Protein AF-A0A9E2PCY1-F1 (afdb_monomer_lite)

pLDDT: mean 76.08, std 12.03, range [42.84, 91.25]

Sequence (119 aa):
MKNELSQNEKEFFLRQKGGTSKLKIAAIAIPSLCIFGLMIDAFNGFYIIRTAKSISWGIGGLIILSLFYLIGEASSEWVNSKDDVSHPLYKRVFHLLILLVFAGAIMAACWYVFNRLGW

Secondary structure (DSSP, 8-state):
------HHHHHHHHHHHHS-HHHHHHHHHHHHHHHHHHHHHHHTTSHHHHH-SSHHHHHHHHHHHHHHHHHHHHHHHHHHHH--SS--HHHHHHHHHHHHHHHHHHHHHHHHHHHHTT-

Radius of gyration: 22.53 Å; chains: 1; bounding box: 45×36×76 Å

Foldseek 3Di:
DDPPPDPVVVVVVVVVVVPPPVVVCCVVVLVVQLVQLCVVCVVVVVPLVVPAPDPVSSSVNSNVSSVVVVCLVVVLVVLVVVPDDDDDPVSVVVSVVVSVVVVVVVVVVVVVVVVVVVD

Structure (mmCIF, N/CA/C/O backbone):
data_AF-A0A9E2PCY1-F1
#
_entry.id   AF-A0A9E2PCY1-F1
#
loop_
_atom_site.group_PDB
_atom_site.id
_atom_site.type_symbol
_atom_site.label_atom_id
_atom_site.label_alt_id
_atom_site.label_comp_id
_atom_site.label_asym_id
_atom_site.label_entity_id
_atom_site.label_seq_id
_atom_site.pdbx_PDB_ins_code
_atom_site.Cartn_x
_atom_site.Cartn_y
_atom_site.Cartn_z
_atom_site.occupancy
_atom_site.B_iso_or_equiv
_atom_site.auth_seq_id
_atom_site.auth_comp_id
_atom_site.auth_asym_id
_atom_site.auth_atom_id
_atom_site.pdbx_PDB_model_num
ATOM 1 N N . MET A 1 1 ? 22.289 -10.368 48.495 1.00 42.84 1 MET A N 1
ATOM 2 C CA . MET A 1 1 ? 20.965 -11.026 48.478 1.00 42.84 1 MET A CA 1
ATOM 3 C C . MET A 1 1 ? 20.530 -11.173 47.026 1.00 42.84 1 MET A C 1
ATOM 5 O O . MET A 1 1 ? 20.246 -10.166 46.393 1.00 42.84 1 MET A O 1
ATOM 9 N N . LYS A 1 2 ? 20.596 -12.384 46.457 1.00 46.81 2 LYS A N 1
ATOM 10 C CA . LYS A 1 2 ? 20.047 -12.660 45.120 1.00 46.81 2 LYS A CA 1
ATOM 11 C C . LYS A 1 2 ? 18.538 -12.833 45.288 1.00 46.81 2 LYS A C 1
ATOM 13 O O . LYS A 1 2 ? 18.123 -13.787 45.934 1.00 46.81 2 LYS A O 1
ATOM 18 N N . ASN A 1 3 ? 17.747 -11.896 44.766 1.00 55.81 3 ASN A N 1
ATOM 19 C CA . ASN A 1 3 ? 16.300 -12.072 44.645 1.00 55.81 3 ASN A CA 1
ATOM 20 C C . ASN A 1 3 ? 16.058 -13.182 43.619 1.00 55.81 3 ASN A C 1
ATOM 22 O O . ASN A 1 3 ? 16.142 -12.954 42.411 1.00 55.81 3 ASN A O 1
ATOM 26 N N . GLU A 1 4 ? 15.829 -14.401 44.094 1.00 61.75 4 GLU A N 1
ATOM 27 C CA . GLU A 1 4 ? 15.355 -15.478 43.240 1.00 61.75 4 GLU A CA 1
ATOM 28 C C . GLU A 1 4 ? 13.895 -15.189 42.893 1.00 61.75 4 GLU A C 1
ATOM 30 O O . GLU A 1 4 ? 13.007 -15.363 43.723 1.00 61.75 4 GLU A O 1
ATOM 35 N N . LEU A 1 5 ? 13.663 -14.682 41.675 1.00 63.41 5 LEU A N 1
ATOM 36 C CA . LEU A 1 5 ? 12.316 -14.510 41.129 1.00 63.41 5 LEU A CA 1
ATOM 37 C C . LEU A 1 5 ? 11.530 -15.816 41.290 1.00 63.41 5 LEU A C 1
ATOM 39 O O . LEU A 1 5 ? 12.008 -16.886 40.883 1.00 63.41 5 LEU A O 1
ATOM 43 N N . SER A 1 6 ? 10.324 -15.697 41.842 1.00 71.81 6 SER A N 1
ATOM 44 C CA . SER A 1 6 ? 9.407 -16.808 42.078 1.00 71.81 6 SER A CA 1
ATOM 45 C C . SER A 1 6 ? 9.124 -17.539 40.763 1.00 71.81 6 SER A C 1
ATOM 47 O O . SER A 1 6 ? 9.030 -16.922 39.699 1.00 71.81 6 SER A O 1
ATOM 49 N N . GLN A 1 7 ? 8.986 -18.867 40.814 1.00 69.00 7 GLN A N 1
ATOM 50 C CA . GLN A 1 7 ? 8.662 -19.705 39.646 1.00 69.00 7 GLN A CA 1
ATOM 51 C C . GLN A 1 7 ? 7.454 -19.153 38.860 1.00 69.00 7 GLN A C 1
ATOM 53 O O .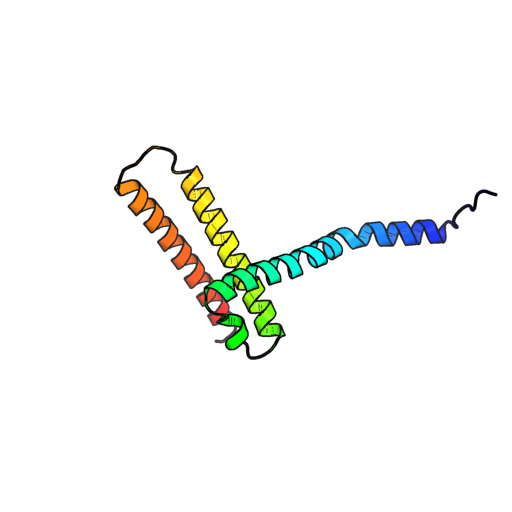 GLN A 1 7 ? 7.486 -19.114 37.630 1.00 69.00 7 GLN A O 1
ATOM 58 N N . ASN A 1 8 ? 6.467 -18.591 39.564 1.00 67.00 8 ASN A N 1
ATOM 59 C CA . ASN A 1 8 ? 5.285 -17.962 38.969 1.00 67.00 8 ASN A CA 1
ATOM 60 C C . ASN A 1 8 ? 5.606 -16.691 38.165 1.00 67.00 8 ASN A C 1
ATOM 62 O O . ASN A 1 8 ? 4.979 -16.430 37.140 1.00 67.00 8 A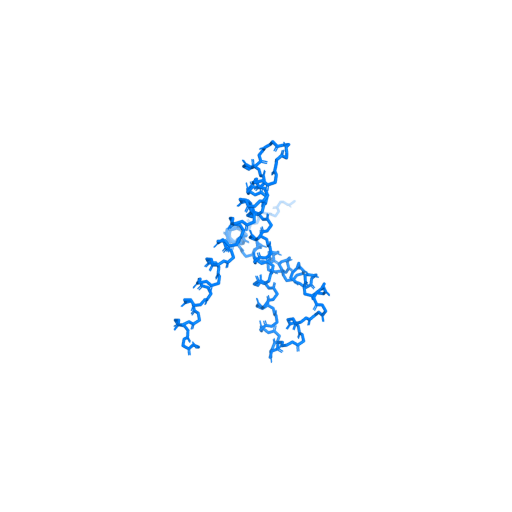SN A O 1
ATOM 66 N N . GLU A 1 9 ? 6.594 -15.901 38.589 1.00 67.81 9 GLU A N 1
ATOM 67 C CA . GLU A 1 9 ? 7.010 -14.704 37.855 1.00 67.81 9 GLU A CA 1
ATOM 68 C C . GLU A 1 9 ? 7.748 -15.091 36.570 1.00 67.81 9 GLU A C 1
ATOM 70 O O . GLU A 1 9 ? 7.511 -14.505 35.515 1.00 67.81 9 GLU A O 1
ATOM 75 N N . LYS A 1 10 ? 8.585 -16.136 36.613 1.00 68.75 10 LYS A N 1
ATOM 76 C CA . LYS A 1 10 ? 9.269 -16.659 35.418 1.00 68.75 10 LYS A CA 1
ATOM 77 C C . LYS A 1 10 ? 8.273 -17.176 34.380 1.00 68.75 10 LYS A C 1
ATOM 79 O O . LYS A 1 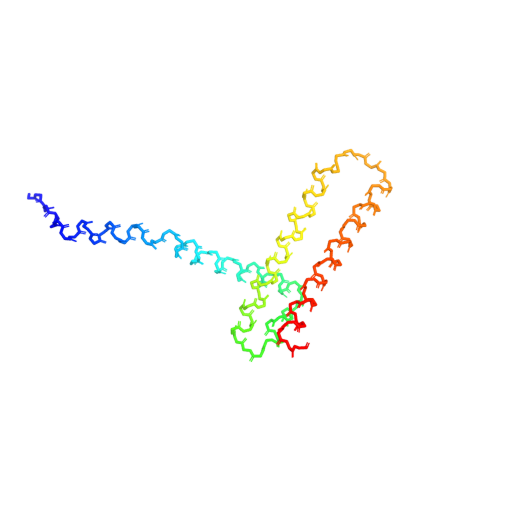10 ? 8.426 -16.871 33.197 1.00 68.75 10 LYS A O 1
ATOM 84 N N . GLU A 1 11 ? 7.233 -17.892 34.805 1.00 64.00 11 GLU A N 1
ATOM 85 C CA . GLU A 1 11 ? 6.157 -18.328 33.907 1.00 64.00 11 GLU A CA 1
ATOM 86 C C . GLU A 1 11 ? 5.329 -17.159 33.355 1.00 64.00 11 GLU A C 1
ATOM 88 O O . GLU A 1 11 ? 4.976 -17.164 32.172 1.00 64.00 11 GLU A O 1
ATOM 93 N N . PHE A 1 12 ? 5.076 -16.120 34.158 1.00 65.44 12 PHE A N 1
ATOM 94 C CA . PHE A 1 12 ? 4.398 -14.901 33.708 1.00 65.44 12 PHE A CA 1
ATOM 95 C C . PHE A 1 12 ? 5.203 -14.170 32.621 1.00 65.44 12 PHE A C 1
ATOM 97 O O . PHE A 1 12 ? 4.663 -13.837 31.561 1.00 65.44 12 PHE A O 1
ATOM 104 N N . PHE A 1 13 ? 6.515 -14.001 32.817 1.00 62.62 13 PHE A N 1
ATOM 105 C CA . PHE A 1 13 ? 7.399 -13.404 31.814 1.00 62.62 13 PHE A CA 1
ATOM 106 C C . PHE A 1 13 ? 7.542 -14.276 30.558 1.00 62.62 13 PHE A C 1
ATOM 108 O O . PHE A 1 13 ? 7.573 -13.740 29.449 1.00 62.62 13 PHE A O 1
ATOM 115 N N . LEU A 1 14 ? 7.571 -15.608 30.687 1.00 63.59 14 LEU A N 1
ATOM 116 C CA . LEU A 1 14 ? 7.608 -16.528 29.543 1.00 63.59 14 LEU A CA 1
ATOM 117 C C . LEU A 1 14 ? 6.305 -16.499 28.726 1.00 63.59 14 LEU A C 1
ATOM 119 O O . LEU A 1 14 ? 6.367 -16.453 27.495 1.00 63.59 14 LEU A O 1
ATOM 123 N N . ARG A 1 15 ? 5.134 -16.418 29.374 1.00 60.22 15 ARG A N 1
ATOM 124 C CA . ARG A 1 15 ? 3.839 -16.220 28.693 1.00 60.22 15 ARG A CA 1
ATOM 125 C C . ARG A 1 15 ? 3.771 -14.883 27.955 1.00 60.22 15 ARG A C 1
ATOM 127 O O . ARG A 1 15 ? 3.305 -14.838 26.815 1.00 60.22 15 ARG A O 1
ATOM 134 N N . GLN A 1 16 ? 4.298 -13.810 28.546 1.00 58.69 16 GLN A N 1
ATOM 135 C CA . GLN A 1 16 ? 4.365 -12.497 27.896 1.00 58.69 16 GLN A CA 1
ATOM 136 C C . GLN A 1 16 ? 5.334 -12.489 26.698 1.00 58.69 16 GLN A C 1
ATOM 138 O O . GLN A 1 16 ? 5.106 -11.801 25.700 1.00 58.69 16 GLN A O 1
ATOM 143 N N . LYS A 1 17 ? 6.401 -13.295 26.749 1.00 55.47 17 LYS A N 1
ATOM 144 C CA . LYS A 1 17 ? 7.383 -13.434 25.663 1.00 55.47 17 LYS A CA 1
ATOM 145 C C . LYS A 1 17 ? 6.849 -14.261 24.484 1.00 55.47 17 LYS A C 1
ATOM 147 O O . LYS A 1 17 ? 7.191 -13.957 23.345 1.00 55.47 17 LYS A O 1
ATOM 152 N N . GLY A 1 18 ? 5.985 -15.249 24.739 1.00 53.06 18 GLY A N 1
ATOM 153 C CA . GLY A 1 18 ? 5.430 -16.153 23.719 1.00 53.06 18 GLY A CA 1
ATOM 154 C C . GLY A 1 18 ? 4.244 -15.600 22.915 1.00 53.06 18 GLY A C 1
ATOM 155 O O . GLY A 1 18 ? 4.090 -15.941 21.747 1.00 53.06 18 GLY A O 1
ATOM 156 N N . GLY A 1 19 ? 3.427 -14.713 23.498 1.00 51.56 19 GLY A N 1
ATOM 157 C CA . GLY A 1 19 ? 2.229 -14.156 22.841 1.00 51.56 19 GLY A CA 1
ATOM 158 C C . GLY A 1 19 ? 2.437 -12.844 22.071 1.00 51.56 19 GLY A C 1
ATOM 159 O O . GLY A 1 19 ? 1.510 -12.355 21.430 1.00 51.56 19 GLY A O 1
ATOM 160 N N . THR A 1 20 ? 3.629 -12.240 22.136 1.00 56.69 20 THR A N 1
ATOM 161 C CA . THR A 1 20 ? 3.824 -10.833 21.742 1.00 56.69 20 THR A CA 1
ATOM 162 C C . THR A 1 20 ? 4.429 -10.594 20.361 1.00 56.69 20 THR A C 1
ATOM 164 O O . THR A 1 20 ? 4.383 -9.454 19.912 1.00 56.69 20 THR A O 1
ATOM 167 N N . SER A 1 21 ? 4.968 -11.591 19.648 1.00 65.00 21 SER A N 1
ATOM 168 C CA . SER A 1 21 ? 5.649 -11.314 18.366 1.00 65.00 21 SER A CA 1
ATOM 169 C C . SER A 1 21 ? 4.694 -10.753 17.306 1.00 65.00 21 SER A C 1
ATOM 171 O O . SER A 1 21 ? 4.966 -9.701 16.736 1.00 65.00 21 SER A O 1
ATOM 173 N N . LYS A 1 22 ? 3.527 -11.379 17.109 1.00 73.06 22 LYS A N 1
ATOM 174 C CA . LYS A 1 22 ? 2.528 -10.942 16.119 1.00 73.06 22 LYS A CA 1
ATOM 175 C C . LYS A 1 22 ? 1.890 -9.600 16.479 1.00 73.06 22 LYS A C 1
ATOM 177 O O . LYS A 1 22 ? 1.723 -8.757 15.608 1.00 73.06 22 LYS A O 1
ATOM 182 N N . LEU A 1 23 ? 1.582 -9.387 17.760 1.00 75.19 23 LEU A N 1
ATOM 183 C CA . LEU A 1 23 ? 1.013 -8.127 18.248 1.00 75.19 23 LEU A CA 1
ATOM 184 C C . LEU A 1 23 ? 2.006 -6.968 18.135 1.00 75.19 23 LEU A C 1
ATOM 186 O O . LEU A 1 23 ? 1.616 -5.882 17.729 1.00 75.19 23 LEU A O 1
ATOM 190 N N . LYS A 1 24 ? 3.291 -7.198 18.430 1.00 76.00 24 LYS A N 1
ATOM 191 C CA . LYS A 1 24 ? 4.350 -6.195 18.243 1.00 76.00 24 LYS A CA 1
ATOM 192 C C . LYS A 1 24 ? 4.546 -5.855 16.769 1.00 76.00 24 LYS A C 1
ATOM 194 O O . LYS A 1 24 ? 4.648 -4.683 16.433 1.00 76.00 24 LYS A O 1
ATOM 199 N N . ILE A 1 25 ? 4.547 -6.865 15.896 1.00 78.50 25 ILE A N 1
ATOM 200 C CA . ILE A 1 25 ? 4.628 -6.655 14.446 1.00 78.50 25 ILE A CA 1
ATOM 201 C C . ILE A 1 25 ? 3.421 -5.848 13.964 1.00 78.50 25 ILE A C 1
ATOM 203 O O . ILE A 1 25 ? 3.613 -4.857 13.274 1.00 78.50 25 ILE A O 1
ATOM 207 N N . ALA A 1 26 ? 2.198 -6.199 14.368 1.00 81.31 26 ALA A N 1
ATOM 208 C CA . ALA A 1 26 ? 0.995 -5.456 13.993 1.00 81.31 26 ALA A CA 1
ATOM 209 C C . ALA A 1 26 ? 0.998 -4.016 14.536 1.00 81.31 26 ALA A C 1
ATOM 211 O O . ALA A 1 26 ? 0.640 -3.088 13.814 1.00 81.31 26 ALA A O 1
ATOM 212 N N . ALA A 1 27 ? 1.455 -3.820 15.776 1.00 83.06 27 ALA A N 1
ATOM 213 C CA . ALA A 1 27 ? 1.560 -2.509 16.412 1.00 83.06 27 ALA A CA 1
ATOM 214 C C . ALA A 1 27 ? 2.564 -1.577 15.719 1.00 83.06 27 ALA A C 1
ATOM 216 O O . ALA A 1 27 ? 2.447 -0.367 15.862 1.00 83.06 27 ALA A O 1
ATOM 217 N N . ILE A 1 28 ? 3.526 -2.120 14.971 1.00 83.88 28 ILE A N 1
ATOM 218 C CA . ILE A 1 28 ? 4.462 -1.336 14.157 1.00 83.88 28 ILE A CA 1
ATOM 219 C C . ILE A 1 28 ? 3.932 -1.212 12.723 1.00 83.88 28 ILE A C 1
ATOM 221 O O . ILE A 1 28 ? 3.849 -0.114 12.184 1.00 83.88 28 ILE A O 1
ATOM 225 N N . ALA A 1 29 ? 3.510 -2.325 12.123 1.00 85.69 29 ALA A N 1
ATOM 226 C CA . ALA A 1 29 ? 3.098 -2.392 10.726 1.00 85.69 29 ALA A CA 1
ATOM 227 C C . ALA A 1 29 ? 1.864 -1.536 10.426 1.00 85.69 29 ALA A C 1
ATOM 229 O O . ALA A 1 29 ? 1.848 -0.842 9.414 1.00 85.69 29 ALA A O 1
ATOM 230 N N . ILE A 1 30 ? 0.843 -1.551 11.292 1.00 87.06 30 ILE A N 1
ATOM 231 C CA . ILE A 1 30 ? -0.393 -0.792 11.056 1.00 87.06 30 ILE A CA 1
ATOM 232 C C . ILE A 1 30 ? -0.111 0.721 11.057 1.00 87.06 30 ILE A C 1
ATOM 234 O O . ILE A 1 30 ? -0.451 1.365 10.066 1.00 87.06 30 ILE A O 1
ATOM 238 N N . PRO A 1 31 ? 0.553 1.310 12.075 1.00 88.69 31 PRO A N 1
ATOM 239 C CA . PRO A 1 31 ? 0.936 2.719 12.017 1.00 88.69 31 PRO A CA 1
ATOM 240 C C . PRO A 1 31 ? 1.854 3.056 10.842 1.00 88.69 31 PRO A C 1
ATOM 242 O O . PRO A 1 31 ? 1.635 4.076 10.196 1.00 88.69 31 PRO A O 1
ATOM 245 N N . SER A 1 32 ? 2.843 2.211 10.526 1.00 86.38 32 SER A N 1
ATOM 246 C CA . SER A 1 32 ? 3.732 2.439 9.380 1.00 86.38 32 SER A CA 1
ATOM 247 C C . SER A 1 32 ? 2.967 2.484 8.057 1.00 86.38 32 SER A C 1
ATOM 249 O O . SER A 1 32 ? 3.199 3.392 7.261 1.00 86.38 32 SER A O 1
ATOM 251 N N . LEU A 1 33 ? 2.018 1.565 7.843 1.00 88.38 33 LEU A N 1
ATOM 252 C CA . LEU A 1 33 ? 1.136 1.585 6.676 1.00 88.38 33 LEU A CA 1
ATOM 253 C C . LEU A 1 33 ? 0.254 2.835 6.678 1.00 88.38 33 LEU A C 1
ATOM 255 O O . LEU A 1 33 ? 0.190 3.524 5.674 1.00 88.38 33 LEU A O 1
ATOM 259 N N . CYS A 1 34 ? -0.355 3.211 7.802 1.00 88.94 34 CYS A N 1
ATOM 260 C CA . CYS A 1 34 ? -1.149 4.441 7.867 1.00 88.94 34 CYS A CA 1
ATOM 261 C C . CYS A 1 34 ? -0.335 5.695 7.518 1.00 88.94 34 CYS A C 1
ATOM 263 O O . CYS A 1 34 ? -0.825 6.542 6.778 1.00 88.94 34 CYS A O 1
ATOM 265 N N . ILE A 1 35 ? 0.899 5.816 8.022 1.00 89.12 35 ILE A N 1
ATOM 266 C CA . ILE A 1 35 ? 1.789 6.946 7.718 1.00 89.12 35 ILE A CA 1
ATOM 267 C C . ILE A 1 35 ? 2.129 6.961 6.228 1.00 89.12 35 ILE A C 1
ATOM 269 O O . ILE A 1 35 ? 2.009 7.999 5.581 1.00 89.12 35 ILE A O 1
ATOM 273 N N . PHE A 1 36 ? 2.507 5.812 5.670 1.00 88.94 36 PHE A N 1
ATOM 274 C CA . PHE A 1 36 ? 2.844 5.699 4.255 1.00 88.94 36 PHE A CA 1
ATOM 275 C C . PHE A 1 36 ? 1.641 6.022 3.356 1.00 88.94 36 PHE A C 1
ATOM 277 O O . PHE A 1 36 ? 1.755 6.771 2.390 1.00 88.94 36 PHE A O 1
ATOM 284 N N . GLY A 1 37 ? 0.457 5.530 3.716 1.00 87.81 37 GLY A N 1
ATOM 285 C CA . GLY A 1 37 ? -0.796 5.805 3.020 1.00 87.81 37 GLY A CA 1
ATOM 286 C C . GLY A 1 37 ? -1.169 7.272 3.098 1.00 87.81 37 GLY A C 1
ATOM 287 O O . GLY A 1 37 ? -1.617 7.834 2.108 1.00 87.81 37 GLY A O 1
ATOM 288 N N . LEU A 1 38 ? -0.924 7.916 4.239 1.00 91.06 38 LEU A N 1
ATOM 289 C CA . LEU A 1 38 ? -1.164 9.343 4.425 1.00 91.06 38 LEU A CA 1
ATOM 290 C C . LEU A 1 38 ? -0.215 10.195 3.578 1.00 91.06 38 LEU A C 1
ATOM 292 O O . LEU A 1 38 ? -0.643 11.213 3.043 1.00 91.06 38 LEU A O 1
ATOM 296 N N . MET A 1 39 ? 1.039 9.770 3.394 1.00 91.25 39 MET A N 1
ATOM 297 C CA . MET A 1 39 ? 1.956 10.422 2.454 1.00 91.25 39 MET A CA 1
ATOM 298 C C . MET A 1 39 ? 1.448 10.314 1.011 1.00 91.25 39 MET A C 1
ATOM 300 O O . MET A 1 39 ? 1.406 11.322 0.311 1.00 91.25 39 MET A O 1
ATOM 304 N N . ILE A 1 40 ? 1.009 9.127 0.577 1.00 89.44 40 ILE A N 1
ATOM 305 C CA . ILE A 1 40 ? 0.440 8.924 -0.769 1.00 89.44 40 ILE A CA 1
ATOM 306 C C . ILE A 1 40 ? -0.848 9.742 -0.944 1.00 89.44 40 ILE A C 1
ATOM 308 O O . ILE A 1 40 ? -1.045 10.383 -1.974 1.00 89.44 40 ILE A O 1
ATOM 312 N N . ASP A 1 41 ? -1.719 9.763 0.065 1.00 90.50 41 ASP A N 1
ATOM 313 C CA . ASP A 1 41 ? -2.950 10.553 0.038 1.00 90.50 41 ASP A CA 1
ATOM 314 C C . ASP A 1 41 ? -2.652 12.059 -0.022 1.00 90.50 41 ASP A C 1
ATOM 316 O O . ASP A 1 41 ? -3.328 12.789 -0.743 1.00 90.50 41 ASP A O 1
ATOM 320 N N . ALA A 1 42 ? -1.595 12.530 0.651 1.00 88.94 42 ALA A N 1
ATOM 321 C CA . ALA A 1 42 ? -1.150 13.921 0.577 1.00 88.94 42 ALA A CA 1
ATOM 322 C C . ALA A 1 42 ? -0.724 14.322 -0.845 1.00 88.94 42 ALA A C 1
ATOM 324 O O . ALA A 1 42 ? -1.093 15.405 -1.300 1.00 88.94 42 ALA A O 1
ATOM 325 N N . PHE A 1 43 ? -0.030 13.445 -1.583 1.00 88.56 43 PHE A N 1
ATOM 326 C CA . PHE A 1 43 ? 0.286 13.681 -3.001 1.00 88.56 43 PHE A CA 1
ATOM 327 C C . PHE A 1 43 ? -0.969 13.785 -3.881 1.00 88.56 43 PHE A C 1
ATOM 329 O O . PHE A 1 43 ? -0.955 14.492 -4.885 1.00 88.56 43 PHE A O 1
ATOM 336 N N . ASN A 1 44 ? -2.070 13.155 -3.467 1.00 83.75 44 ASN A N 1
ATOM 337 C CA . ASN A 1 44 ? -3.376 13.240 -4.121 1.00 83.75 44 ASN A CA 1
ATOM 338 C C . ASN A 1 44 ? -4.286 14.342 -3.535 1.00 83.75 44 ASN A C 1
ATOM 340 O O . ASN A 1 44 ? -5.487 14.365 -3.809 1.00 83.75 44 ASN A O 1
ATOM 344 N N . GLY A 1 45 ? -3.748 15.259 -2.720 1.00 88.12 45 GLY A N 1
ATOM 345 C CA . GLY A 1 45 ? -4.506 16.374 -2.140 1.00 88.12 45 GLY A CA 1
ATOM 346 C C . GLY A 1 45 ? -5.444 15.983 -0.990 1.00 88.12 45 GLY A C 1
ATOM 347 O O . GLY A 1 45 ? -6.455 16.659 -0.766 1.00 88.12 45 GLY A O 1
ATOM 348 N N . PHE A 1 46 ? -5.112 14.911 -0.265 1.00 89.62 46 PHE A N 1
ATOM 349 C CA . PHE A 1 46 ? -5.872 14.335 0.853 1.00 89.62 46 PHE A CA 1
ATOM 350 C C . PHE A 1 46 ? -7.258 13.802 0.461 1.00 89.62 46 PHE A C 1
ATOM 352 O O . PHE A 1 46 ? -8.236 13.981 1.191 1.00 89.62 46 PHE A O 1
ATOM 359 N N . TYR A 1 47 ? -7.376 13.186 -0.716 1.00 89.06 47 TYR A N 1
ATOM 360 C CA . TYR A 1 47 ? -8.654 12.711 -1.247 1.00 89.06 47 TYR A CA 1
ATOM 361 C C . TYR A 1 47 ? -9.355 11.703 -0.318 1.00 89.06 47 TYR A C 1
ATOM 363 O O . TYR A 1 47 ? -10.552 11.850 -0.049 1.00 89.06 47 TYR A O 1
ATOM 371 N N . ILE A 1 48 ? -8.629 10.710 0.206 1.00 88.19 48 ILE A N 1
ATOM 372 C CA . ILE A 1 48 ? -9.179 9.663 1.081 1.00 88.19 48 ILE A CA 1
ATOM 373 C C . ILE A 1 48 ? -9.644 10.276 2.399 1.00 88.19 48 ILE A C 1
ATOM 375 O O . ILE A 1 48 ? -10.785 10.054 2.805 1.00 88.19 48 ILE A O 1
ATOM 379 N N . ILE A 1 49 ? -8.803 11.085 3.050 1.00 88.00 49 ILE A N 1
ATOM 380 C CA . ILE A 1 49 ? -9.149 11.705 4.338 1.00 88.00 49 ILE A CA 1
ATOM 381 C C . ILE A 1 49 ? -10.348 12.650 4.197 1.00 88.00 49 ILE A C 1
ATOM 383 O O . ILE A 1 49 ? -11.221 12.662 5.063 1.00 88.00 49 ILE A O 1
ATOM 387 N N . ARG A 1 50 ? -10.433 13.412 3.100 1.00 87.94 50 ARG A N 1
ATOM 388 C CA . ARG A 1 50 ? -11.534 14.361 2.861 1.00 87.94 50 ARG A CA 1
ATOM 389 C C . ARG A 1 50 ? -12.859 13.689 2.516 1.00 87.94 50 ARG A C 1
ATOM 391 O O . ARG A 1 50 ? -13.909 14.263 2.788 1.00 87.94 50 ARG A O 1
ATOM 398 N N . THR A 1 51 ? -12.817 12.506 1.910 1.00 90.62 51 THR A N 1
ATOM 399 C CA . THR A 1 51 ? -14.015 11.782 1.448 1.00 90.62 51 THR A CA 1
ATOM 400 C C . THR A 1 51 ? -14.495 10.744 2.470 1.00 90.62 51 THR A C 1
ATOM 402 O O . THR A 1 51 ? -15.610 10.225 2.369 1.00 90.62 51 THR A O 1
ATOM 405 N N . ALA A 1 52 ? -13.680 10.426 3.479 1.00 87.94 52 ALA A N 1
ATOM 406 C CA . ALA A 1 52 ? -14.000 9.421 4.481 1.00 87.94 52 ALA A CA 1
ATOM 407 C C . ALA A 1 52 ? -15.229 9.807 5.325 1.00 87.94 52 ALA A C 1
ATOM 409 O O . ALA A 1 52 ? -15.268 10.845 5.979 1.00 87.94 52 ALA A O 1
ATOM 410 N N . LYS A 1 53 ? -16.220 8.908 5.375 1.00 86.12 53 LYS A N 1
ATOM 411 C CA . LYS A 1 53 ? -17.435 9.070 6.198 1.00 86.12 53 LYS A CA 1
ATOM 412 C C . LYS A 1 53 ? -17.171 8.931 7.703 1.00 86.12 53 LYS A C 1
ATOM 414 O O . LYS A 1 53 ? -17.977 9.374 8.514 1.00 86.12 53 LYS A O 1
ATOM 419 N N . SER A 1 54 ? -16.072 8.281 8.080 1.00 89.06 54 SER A N 1
ATOM 420 C CA . SER A 1 54 ? -15.632 8.115 9.466 1.00 89.06 54 SER A CA 1
ATOM 421 C C . SER A 1 54 ? -14.113 7.958 9.539 1.00 89.06 54 SER A C 1
ATOM 423 O O . SER A 1 54 ? -13.464 7.594 8.557 1.00 89.06 54 SER A O 1
ATOM 425 N N . ILE A 1 55 ? -13.550 8.147 10.736 1.00 86.06 55 ILE A N 1
ATOM 426 C CA . ILE A 1 55 ? -12.117 7.936 10.999 1.00 86.06 55 ILE A CA 1
ATOM 427 C C . ILE A 1 55 ? -11.697 6.496 10.672 1.00 86.06 55 ILE A C 1
ATOM 429 O O . ILE A 1 55 ? -10.635 6.282 10.095 1.00 86.06 55 ILE A O 1
ATOM 433 N N . SER A 1 56 ? -12.542 5.506 10.980 1.00 84.38 56 SER A N 1
ATOM 434 C CA . SER A 1 56 ? -12.272 4.102 10.649 1.00 84.38 56 SER A CA 1
ATOM 435 C C . SER A 1 56 ? -12.210 3.854 9.138 1.00 84.38 56 SER A C 1
ATOM 437 O O . SER A 1 56 ? -11.317 3.141 8.686 1.00 84.38 56 SER A O 1
ATOM 439 N N . TRP A 1 57 ? -13.096 4.480 8.353 1.00 87.56 57 TRP A N 1
ATOM 440 C CA . TRP A 1 57 ? -13.044 4.437 6.888 1.00 87.56 57 TRP A CA 1
ATOM 441 C C . TRP A 1 57 ? -11.797 5.131 6.336 1.00 87.56 57 TRP A C 1
ATOM 443 O O . TRP A 1 57 ? -11.197 4.624 5.393 1.00 87.56 57 TRP A O 1
ATOM 453 N N . GLY A 1 58 ? -11.373 6.240 6.948 1.00 88.50 58 GLY A N 1
ATOM 454 C CA . GLY A 1 58 ? -10.123 6.917 6.602 1.00 88.50 58 GLY A CA 1
ATOM 455 C C . GLY A 1 58 ? -8.912 6.013 6.828 1.00 88.50 58 GLY A C 1
ATOM 456 O O . GLY A 1 58 ? -8.154 5.764 5.899 1.00 88.50 58 GLY A O 1
ATOM 457 N N . ILE A 1 59 ? -8.771 5.442 8.027 1.00 90.38 59 ILE A N 1
ATOM 458 C CA . ILE A 1 59 ? -7.676 4.517 8.364 1.00 90.38 59 ILE A CA 1
ATOM 459 C C . ILE A 1 59 ? -7.676 3.302 7.430 1.00 90.38 59 ILE A C 1
ATOM 461 O O . ILE A 1 59 ? -6.632 2.945 6.887 1.00 90.38 59 ILE A O 1
ATOM 465 N N . GLY A 1 60 ? -8.841 2.688 7.204 1.00 88.69 60 GLY A N 1
ATOM 466 C CA . GLY A 1 60 ? -8.975 1.565 6.278 1.00 88.69 60 GLY A CA 1
ATOM 467 C C . GLY A 1 60 ? -8.552 1.937 4.857 1.00 88.69 60 GLY A C 1
ATOM 468 O O . GLY A 1 60 ? -7.772 1.213 4.243 1.00 88.69 60 GLY A O 1
ATOM 469 N N . GLY A 1 61 ? -8.997 3.095 4.364 1.00 88.31 61 GLY A N 1
ATOM 470 C CA . GLY A 1 61 ? -8.618 3.621 3.055 1.00 88.31 61 GLY A CA 1
ATOM 471 C C . GLY A 1 61 ? -7.116 3.869 2.923 1.00 88.31 61 GLY A C 1
ATOM 472 O O . GLY A 1 61 ? -6.532 3.479 1.917 1.00 88.31 61 GLY A O 1
ATOM 473 N N . LEU A 1 62 ? -6.471 4.439 3.946 1.00 90.88 62 LEU A N 1
ATOM 474 C CA . LEU A 1 62 ? -5.023 4.681 3.952 1.00 90.88 62 LEU A CA 1
ATOM 475 C C . LEU A 1 62 ? -4.223 3.373 3.924 1.00 90.88 62 LEU A C 1
ATOM 477 O O . LEU A 1 62 ? -3.283 3.254 3.144 1.00 90.88 62 LEU A O 1
ATOM 481 N N . ILE A 1 63 ? -4.619 2.374 4.720 1.00 91.00 63 ILE A N 1
ATOM 482 C CA . ILE A 1 63 ? -3.971 1.053 4.722 1.00 91.00 63 ILE A CA 1
ATOM 483 C C . ILE A 1 63 ? -4.109 0.390 3.349 1.00 91.00 63 ILE A C 1
ATOM 485 O O . ILE A 1 63 ? -3.127 -0.110 2.803 1.00 91.00 63 ILE A O 1
ATOM 489 N N . ILE A 1 64 ? -5.316 0.402 2.778 1.00 89.12 64 ILE A N 1
ATOM 490 C CA . ILE A 1 64 ? -5.582 -0.159 1.450 1.00 89.12 64 ILE A CA 1
ATOM 491 C C . ILE A 1 64 ? -4.736 0.555 0.389 1.00 89.12 64 ILE A C 1
ATOM 493 O O . ILE A 1 64 ? -4.099 -0.109 -0.428 1.00 89.12 64 ILE A O 1
ATOM 497 N N . LEU A 1 65 ? -4.676 1.887 0.434 1.00 89.75 65 LEU A N 1
ATOM 498 C CA . LEU A 1 65 ? -3.878 2.696 -0.484 1.00 89.75 65 LEU A CA 1
ATOM 499 C C . LEU A 1 65 ? -2.390 2.330 -0.411 1.00 89.75 65 LEU A C 1
ATOM 501 O O . LEU A 1 65 ? -1.764 2.111 -1.446 1.00 89.75 65 LEU A O 1
ATOM 505 N N . SER A 1 66 ? -1.834 2.189 0.795 1.00 88.12 66 SER A N 1
ATOM 506 C CA . SER A 1 66 ? -0.452 1.732 0.975 1.00 88.12 66 SER A CA 1
ATOM 507 C C . SER A 1 66 ? -0.205 0.348 0.413 1.00 88.12 66 SER A C 1
ATOM 509 O O . SER A 1 66 ? 0.809 0.141 -0.244 1.00 88.12 66 SER A O 1
ATOM 511 N N . LEU A 1 67 ? -1.103 -0.604 0.670 1.00 87.50 67 LEU A N 1
ATOM 512 C CA . LEU A 1 67 ? -0.944 -1.969 0.179 1.00 87.50 67 LEU A CA 1
ATOM 513 C C . LEU A 1 67 ? -0.958 -2.005 -1.347 1.00 87.50 67 LEU A C 1
ATOM 515 O O . LEU A 1 67 ? -0.076 -2.620 -1.936 1.00 87.50 67 LEU A O 1
ATOM 519 N N . PHE A 1 68 ? -1.899 -1.311 -1.993 1.00 85.56 68 PHE A N 1
ATOM 520 C CA . PHE A 1 68 ? -1.940 -1.242 -3.454 1.00 85.56 68 PHE A CA 1
ATOM 521 C C . PHE A 1 68 ? -0.702 -0.576 -4.041 1.00 85.56 68 PHE A C 1
ATOM 523 O O . PHE A 1 68 ? -0.176 -1.066 -5.037 1.00 85.56 68 PHE A O 1
ATOM 530 N N . TYR A 1 69 ? -0.208 0.488 -3.411 1.00 86.00 69 TYR A N 1
ATOM 531 C CA . TYR A 1 69 ? 1.017 1.142 -3.850 1.00 86.00 69 TYR A CA 1
ATOM 532 C C . TYR A 1 69 ? 2.229 0.215 -3.724 1.00 86.00 69 TYR A C 1
ATOM 534 O O . TYR A 1 69 ? 2.971 0.048 -4.683 1.00 86.00 69 TYR A O 1
ATOM 542 N N . LEU A 1 70 ? 2.404 -0.442 -2.573 1.00 85.88 70 LEU A N 1
ATOM 543 C CA . LEU A 1 70 ? 3.509 -1.378 -2.348 1.00 85.88 70 LEU A CA 1
ATOM 544 C C . LEU A 1 70 ? 3.446 -2.579 -3.294 1.00 85.88 70 LEU A C 1
ATOM 546 O O . LEU A 1 70 ? 4.474 -3.000 -3.811 1.00 85.88 70 LEU A O 1
ATOM 550 N N . ILE A 1 71 ? 2.250 -3.119 -3.542 1.00 83.38 71 ILE A N 1
ATOM 551 C CA . ILE A 1 71 ? 2.048 -4.194 -4.517 1.00 83.38 71 ILE A CA 1
ATOM 552 C C . ILE A 1 71 ? 2.396 -3.699 -5.921 1.00 83.38 71 ILE A C 1
ATOM 554 O O . ILE A 1 71 ? 3.070 -4.417 -6.654 1.00 83.38 71 ILE A O 1
ATOM 558 N N . GLY A 1 72 ? 1.964 -2.493 -6.297 1.00 77.31 72 GLY A N 1
ATOM 559 C CA . GLY A 1 72 ? 2.287 -1.880 -7.584 1.00 77.31 72 GLY A CA 1
ATOM 560 C C . GLY A 1 72 ? 3.789 -1.689 -7.773 1.00 77.31 72 GLY A C 1
ATOM 561 O O . GLY A 1 72 ? 4.322 -2.098 -8.801 1.00 77.31 72 GLY A O 1
ATOM 562 N N . GLU A 1 73 ? 4.476 -1.165 -6.760 1.00 81.81 73 GLU A N 1
ATOM 563 C CA . GLU A 1 73 ? 5.921 -0.935 -6.788 1.00 81.81 73 GLU A CA 1
ATOM 564 C C . GLU A 1 73 ? 6.699 -2.253 -6.845 1.00 81.81 73 GLU A C 1
ATOM 566 O O . GLU A 1 73 ? 7.512 -2.446 -7.742 1.00 81.81 73 GLU A O 1
ATOM 571 N N . ALA A 1 74 ? 6.382 -3.212 -5.969 1.00 80.62 74 ALA A N 1
ATOM 572 C CA . ALA A 1 74 ? 7.022 -4.526 -5.967 1.00 80.62 74 ALA A CA 1
ATOM 573 C C . ALA A 1 74 ? 6.766 -5.296 -7.272 1.00 80.62 74 ALA A C 1
ATOM 575 O O . ALA A 1 74 ? 7.643 -6.008 -7.756 1.00 80.62 74 ALA A O 1
ATOM 576 N N . SER A 1 75 ? 5.576 -5.146 -7.863 1.00 75.44 75 SER A N 1
ATOM 577 C CA . SER A 1 75 ? 5.257 -5.747 -9.161 1.00 75.44 75 SER A CA 1
ATOM 578 C C . SER A 1 75 ? 6.028 -5.061 -10.286 1.00 75.44 75 SER A C 1
ATOM 580 O O . SER A 1 75 ? 6.601 -5.749 -11.122 1.00 75.44 75 SER A O 1
ATOM 582 N N . SER A 1 76 ? 6.093 -3.728 -10.292 1.00 75.44 76 SER A N 1
ATOM 583 C CA . SER A 1 76 ? 6.881 -2.946 -11.252 1.00 75.44 76 SER A CA 1
ATOM 584 C C . SER A 1 76 ? 8.363 -3.318 -11.187 1.00 75.44 76 SER A C 1
ATOM 586 O O . SER A 1 76 ? 8.973 -3.624 -12.210 1.00 75.44 76 SER A O 1
ATOM 588 N N . GLU A 1 77 ? 8.929 -3.394 -9.982 1.00 80.25 77 GLU A N 1
ATOM 589 C CA . GLU A 1 77 ? 10.314 -3.793 -9.747 1.00 80.25 77 GLU A CA 1
ATOM 590 C C . GLU A 1 77 ? 10.562 -5.253 -10.141 1.00 80.25 77 GLU A C 1
ATOM 592 O O . GLU A 1 77 ? 11.564 -5.553 -10.788 1.00 80.25 77 GLU A O 1
ATOM 597 N N . TRP A 1 78 ? 9.627 -6.165 -9.854 1.00 77.06 78 TRP A N 1
ATOM 598 C CA . TRP A 1 78 ? 9.711 -7.550 -10.316 1.00 77.06 78 TRP A CA 1
ATOM 599 C C . TRP A 1 78 ? 9.729 -7.634 -11.844 1.00 77.06 78 TRP A C 1
ATOM 601 O O . TRP A 1 78 ? 10.592 -8.316 -12.400 1.00 77.06 78 TRP A O 1
ATOM 611 N N . VAL A 1 79 ? 8.841 -6.910 -12.531 1.00 73.56 79 VAL A N 1
ATOM 612 C CA . VAL A 1 79 ? 8.829 -6.867 -13.999 1.00 73.56 79 VAL A CA 1
ATOM 613 C C . VAL A 1 79 ? 10.121 -6.236 -14.526 1.00 73.56 79 VAL A C 1
ATOM 615 O O . VAL A 1 79 ? 10.721 -6.799 -15.437 1.00 73.56 79 VAL A O 1
ATOM 618 N N . ASN A 1 80 ? 10.611 -5.147 -13.926 1.00 70.25 80 ASN A N 1
ATOM 619 C CA . ASN A 1 80 ? 11.886 -4.522 -14.297 1.00 70.25 80 ASN A CA 1
ATOM 620 C C . ASN A 1 80 ? 13.084 -5.459 -14.079 1.00 70.25 80 ASN A C 1
ATOM 622 O O . ASN A 1 80 ? 13.970 -5.513 -14.920 1.00 70.25 80 ASN A O 1
ATOM 626 N N . SER A 1 81 ? 13.100 -6.255 -13.006 1.00 73.12 81 SER A N 1
ATOM 627 C CA . SER A 1 81 ? 14.167 -7.236 -12.741 1.00 73.12 81 SER A CA 1
ATOM 628 C C . SER A 1 81 ? 14.183 -8.394 -13.743 1.00 73.12 81 SER A C 1
ATOM 630 O O . SER A 1 81 ? 15.211 -9.038 -13.950 1.00 73.12 81 SER A O 1
ATOM 632 N N . LYS A 1 82 ? 13.029 -8.688 -14.353 1.00 69.56 82 LYS A N 1
ATOM 633 C CA . LYS A 1 82 ? 12.899 -9.658 -15.446 1.00 69.56 82 LYS A CA 1
ATOM 634 C C . LYS A 1 82 ? 13.192 -9.033 -16.804 1.00 69.56 82 LYS A C 1
ATOM 636 O O . LYS A 1 82 ? 13.533 -9.766 -17.731 1.00 69.56 82 LYS A O 1
ATOM 641 N N . ASP A 1 83 ? 13.089 -7.713 -16.908 1.00 62.59 83 ASP A N 1
ATOM 642 C CA . ASP A 1 83 ? 13.403 -6.941 -18.102 1.00 62.59 83 ASP A CA 1
ATOM 643 C C . ASP A 1 83 ? 14.834 -6.397 -18.030 1.00 62.59 83 ASP A C 1
ATOM 645 O O . ASP A 1 83 ? 15.083 -5.194 -18.045 1.00 62.59 83 ASP A O 1
ATOM 649 N N . ASP A 1 84 ? 15.800 -7.311 -17.948 1.00 59.38 84 ASP A N 1
ATOM 650 C CA . ASP A 1 84 ? 17.186 -6.949 -18.219 1.00 59.38 84 ASP A CA 1
ATOM 651 C C . ASP A 1 84 ? 17.319 -6.572 -19.709 1.00 59.38 84 ASP A C 1
ATOM 653 O O . ASP A 1 84 ? 16.558 -7.055 -20.560 1.00 59.38 84 ASP A O 1
ATOM 657 N N . VAL A 1 85 ? 18.329 -5.768 -20.037 1.00 53.97 85 VAL A N 1
ATOM 658 C CA . VAL A 1 85 ? 18.721 -5.305 -21.384 1.00 53.97 85 VAL A CA 1
ATOM 659 C C . VAL A 1 85 ? 18.155 -3.937 -21.802 1.00 53.97 85 VAL A C 1
ATOM 661 O O . VAL A 1 85 ? 17.047 -3.802 -22.323 1.00 53.97 85 VAL A O 1
ATOM 664 N N . SER A 1 86 ? 19.005 -2.918 -21.644 1.00 55.59 86 SER A N 1
ATOM 665 C CA . SER A 1 86 ? 19.288 -1.868 -22.640 1.00 55.59 86 SER A CA 1
ATOM 666 C C . SER A 1 86 ? 18.343 -1.814 -23.866 1.00 55.59 86 SER A C 1
ATOM 668 O O . SER A 1 86 ? 18.635 -2.358 -24.921 1.00 55.59 86 SER A O 1
ATOM 670 N N . HIS A 1 87 ? 17.212 -1.113 -23.700 1.00 62.97 87 HIS A N 1
ATOM 671 C CA . HIS A 1 87 ? 16.265 -0.571 -24.702 1.00 62.97 87 HIS A CA 1
ATOM 672 C C . HIS A 1 87 ? 16.010 -1.345 -26.009 1.00 62.97 87 HIS A C 1
ATOM 674 O O . HIS A 1 87 ? 16.843 -1.348 -26.913 1.00 62.97 87 HIS A O 1
ATOM 680 N N . PRO A 1 88 ? 14.752 -1.775 -26.237 1.00 62.00 88 PRO A N 1
ATOM 681 C CA . PRO A 1 88 ? 13.974 -1.254 -27.385 1.00 62.00 88 PRO A CA 1
ATOM 682 C C . PRO A 1 88 ? 12.503 -0.904 -27.034 1.00 62.00 88 PRO A C 1
ATOM 684 O O . PRO A 1 88 ? 11.952 -1.364 -26.036 1.00 62.00 88 PRO A O 1
ATOM 687 N N . LEU A 1 89 ? 11.832 -0.097 -27.873 1.00 61.34 89 LEU A N 1
ATOM 688 C CA . LEU A 1 89 ? 10.432 0.360 -27.699 1.00 61.34 89 LEU A CA 1
ATOM 689 C C . LEU A 1 89 ? 9.425 -0.777 -27.436 1.00 61.34 89 LEU A C 1
ATOM 691 O O . LEU A 1 89 ? 8.503 -0.602 -26.643 1.00 61.34 89 LEU A O 1
ATOM 695 N N . TYR A 1 90 ? 9.616 -1.947 -28.053 1.00 60.12 90 TYR A N 1
ATOM 696 C CA . TYR A 1 90 ? 8.693 -3.078 -27.908 1.00 60.12 90 TYR A CA 1
ATOM 697 C C . TYR A 1 90 ? 8.689 -3.682 -26.494 1.00 60.12 90 TYR A C 1
ATOM 699 O O . TYR A 1 90 ? 7.640 -4.130 -26.038 1.00 60.12 90 TYR A O 1
ATOM 707 N N . LYS A 1 91 ? 9.815 -3.643 -25.766 1.00 57.66 91 LYS A N 1
ATOM 708 C CA . LYS A 1 91 ? 9.880 -4.105 -24.368 1.00 57.66 91 LYS A CA 1
ATOM 709 C C . LYS A 1 91 ? 9.134 -3.161 -23.428 1.00 57.66 91 LYS A C 1
ATOM 711 O O . LYS A 1 91 ? 8.389 -3.623 -22.576 1.00 57.66 91 LYS A O 1
ATOM 716 N N . ARG A 1 92 ? 9.202 -1.844 -23.668 1.00 65.06 92 ARG A N 1
ATOM 717 C CA . ARG A 1 92 ? 8.381 -0.852 -22.945 1.00 65.06 92 ARG A CA 1
ATOM 718 C C . ARG A 1 92 ? 6.884 -1.063 -23.165 1.00 65.06 92 ARG A C 1
ATOM 720 O O . ARG A 1 92 ? 6.115 -0.972 -22.216 1.00 65.06 92 ARG A O 1
ATOM 727 N N . VAL A 1 93 ? 6.471 -1.374 -24.395 1.00 68.69 93 VAL A N 1
ATOM 728 C CA . VAL A 1 93 ? 5.068 -1.704 -24.694 1.00 68.69 93 VAL A CA 1
ATOM 729 C C . VAL A 1 93 ? 4.656 -3.008 -24.009 1.00 68.69 93 VAL A C 1
ATOM 731 O O . VAL A 1 93 ? 3.557 -3.081 -23.472 1.00 68.69 93 VAL A O 1
ATOM 734 N N . PHE A 1 94 ? 5.538 -4.008 -23.961 1.00 68.94 94 PHE A N 1
ATOM 735 C CA . PHE A 1 94 ? 5.291 -5.259 -23.243 1.00 68.94 94 PHE A CA 1
ATOM 736 C C . PHE A 1 94 ? 5.174 -5.048 -21.726 1.00 68.94 94 PHE A C 1
ATOM 738 O O . PHE A 1 94 ? 4.250 -5.562 -21.103 1.00 68.94 94 PHE A O 1
ATOM 745 N N . HIS A 1 95 ? 6.044 -4.220 -21.148 1.00 65.44 95 HIS A N 1
ATOM 746 C CA . HIS A 1 95 ? 5.993 -3.819 -19.744 1.00 65.44 95 HIS A CA 1
ATOM 747 C C . HIS A 1 95 ? 4.682 -3.087 -19.417 1.00 65.44 95 HIS A C 1
ATOM 749 O O . HIS A 1 95 ? 3.990 -3.442 -18.464 1.00 65.44 95 HIS A O 1
ATOM 755 N N . LEU A 1 96 ? 4.282 -2.122 -20.253 1.00 70.62 96 LEU A N 1
ATOM 756 C CA . LEU A 1 96 ? 2.999 -1.428 -20.122 1.00 70.62 96 LEU A CA 1
ATOM 757 C C . LEU A 1 96 ? 1.806 -2.376 -20.283 1.00 70.62 96 LEU A C 1
ATOM 759 O O . LEU A 1 96 ? 0.830 -2.238 -19.554 1.00 70.62 96 LEU A O 1
ATOM 763 N N . LEU A 1 97 ? 1.880 -3.353 -21.190 1.00 76.88 97 LEU A N 1
ATOM 764 C CA . LEU A 1 97 ? 0.851 -4.382 -21.352 1.00 76.88 97 LEU A CA 1
ATOM 765 C C . LEU A 1 97 ? 0.731 -5.266 -20.110 1.00 76.88 97 LEU A C 1
ATOM 767 O O . LEU A 1 97 ? -0.383 -5.537 -19.674 1.00 76.88 97 LEU A O 1
ATOM 771 N N . ILE A 1 98 ? 1.848 -5.682 -19.513 1.00 75.69 98 ILE A N 1
ATOM 772 C CA . ILE A 1 98 ? 1.843 -6.460 -18.268 1.00 75.69 98 ILE A CA 1
ATOM 773 C C . ILE A 1 98 ? 1.249 -5.637 -17.127 1.00 75.69 98 ILE A C 1
ATOM 775 O O . ILE A 1 98 ? 0.371 -6.134 -16.422 1.00 75.69 98 ILE A O 1
ATOM 779 N N . LEU A 1 99 ? 1.666 -4.378 -16.973 1.00 70.94 99 LEU A N 1
ATOM 780 C CA . LEU A 1 99 ? 1.089 -3.464 -15.985 1.00 70.94 99 LEU A CA 1
ATOM 781 C C . LEU A 1 99 ? -0.415 -3.274 -16.205 1.00 70.94 99 LEU A C 1
ATOM 783 O O . LEU A 1 99 ? -1.179 -3.291 -15.245 1.00 70.94 99 LEU A O 1
ATOM 787 N N . LEU A 1 100 ? -0.853 -3.141 -17.458 1.00 78.19 100 LEU A N 1
AT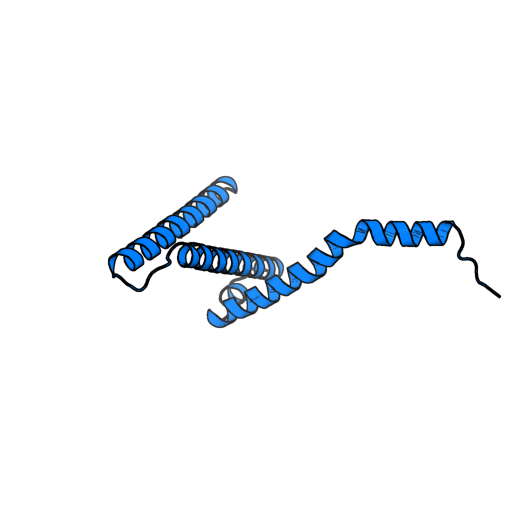OM 788 C CA . LEU A 1 100 ? -2.261 -2.981 -17.809 1.00 78.19 100 LEU A CA 1
ATOM 789 C C . LEU A 1 100 ? -3.077 -4.237 -17.480 1.00 78.19 100 LEU A C 1
ATOM 791 O O . LEU A 1 100 ? -4.154 -4.131 -16.899 1.00 78.19 100 LEU A O 1
ATOM 795 N N . VAL A 1 101 ? -2.566 -5.426 -17.811 1.00 78.00 101 VAL A N 1
ATOM 796 C CA . VAL A 1 101 ? -3.211 -6.704 -17.470 1.00 78.00 101 VAL A CA 1
ATOM 797 C C . VAL A 1 101 ? -3.269 -6.886 -15.956 1.00 78.00 101 VAL A C 1
ATOM 799 O O . VAL A 1 101 ? -4.294 -7.314 -15.429 1.00 78.00 101 VAL A O 1
ATOM 802 N N . PHE A 1 102 ? -2.210 -6.512 -15.241 1.00 76.12 102 PHE A N 1
ATOM 803 C CA . PHE A 1 102 ? -2.166 -6.569 -13.785 1.00 76.12 102 PHE A CA 1
ATOM 804 C C . PHE A 1 102 ? -3.178 -5.610 -13.143 1.00 76.12 102 PHE A C 1
ATOM 806 O O . PHE A 1 102 ? -3.958 -6.018 -12.283 1.00 76.12 102 PHE A O 1
ATOM 813 N N . ALA A 1 103 ? -3.239 -4.363 -13.615 1.00 76.50 103 ALA A N 1
ATOM 814 C CA . ALA A 1 103 ? -4.239 -3.391 -13.185 1.00 76.50 103 ALA A CA 1
ATOM 815 C C . ALA A 1 103 ? -5.666 -3.883 -13.478 1.00 76.50 103 ALA A C 1
ATOM 817 O O . ALA A 1 103 ? -6.537 -3.812 -12.610 1.00 76.50 103 ALA A O 1
ATOM 818 N N . GLY A 1 104 ? -5.896 -4.459 -14.661 1.00 79.69 104 GLY A N 1
ATOM 819 C CA . GLY A 1 104 ? -7.169 -5.077 -15.031 1.00 79.69 104 GLY A CA 1
ATOM 820 C C . GLY A 1 104 ? -7.552 -6.244 -14.116 1.00 79.69 104 GLY A C 1
ATOM 821 O O . GLY A 1 104 ? -8.701 -6.335 -13.687 1.00 79.69 104 GLY A O 1
ATOM 822 N N . ALA A 1 105 ? -6.596 -7.099 -13.747 1.00 77.19 105 ALA A N 1
ATOM 823 C CA . ALA A 1 105 ? -6.820 -8.200 -12.812 1.00 77.19 105 ALA A CA 1
ATOM 824 C C . ALA A 1 105 ? -7.173 -7.696 -11.403 1.00 77.19 105 ALA A C 1
ATOM 826 O O . ALA A 1 105 ? -8.086 -8.230 -10.773 1.00 77.19 105 ALA A O 1
ATOM 827 N N . ILE A 1 106 ? -6.513 -6.633 -10.931 1.00 78.06 106 ILE A N 1
ATOM 828 C CA . ILE A 1 106 ? -6.857 -5.972 -9.666 1.00 78.06 106 ILE A CA 1
ATOM 829 C C . ILE A 1 106 ? -8.274 -5.398 -9.723 1.00 78.06 106 ILE A C 1
ATOM 831 O O . ILE A 1 106 ? -9.062 -5.632 -8.810 1.00 78.06 106 ILE A O 1
ATOM 835 N N . MET A 1 107 ? -8.630 -4.691 -10.797 1.00 81.31 107 MET A N 1
ATOM 836 C CA . MET A 1 107 ? -9.984 -4.159 -10.970 1.00 81.31 107 MET A CA 1
ATOM 837 C C . MET A 1 107 ? -11.035 -5.271 -10.978 1.00 81.31 107 MET A C 1
ATOM 839 O O . MET A 1 107 ? -12.063 -5.136 -10.319 1.00 81.31 107 MET A O 1
ATOM 843 N N . ALA A 1 108 ? -10.770 -6.384 -11.664 1.00 79.81 108 ALA A N 1
ATOM 844 C CA . ALA A 1 108 ? -11.657 -7.543 -11.688 1.00 79.81 108 ALA A CA 1
ATOM 845 C C . ALA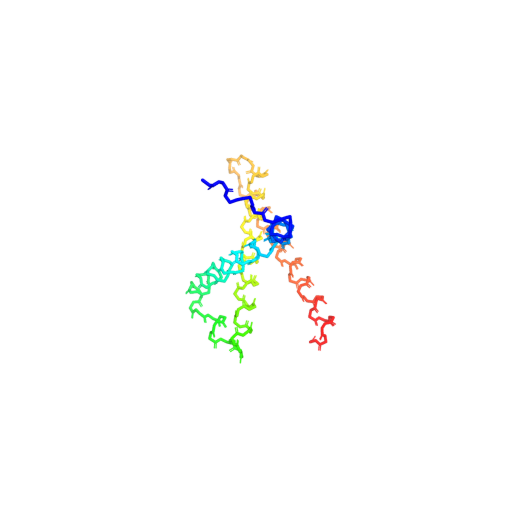 A 1 108 ? -11.790 -8.202 -10.304 1.00 79.81 108 ALA A C 1
ATOM 847 O O . ALA A 1 108 ? -12.888 -8.600 -9.913 1.00 79.81 108 ALA A O 1
ATOM 848 N N . ALA A 1 109 ? -10.701 -8.280 -9.535 1.00 77.75 109 ALA A N 1
ATOM 849 C CA . ALA A 1 109 ? -10.725 -8.784 -8.165 1.00 77.75 109 ALA A CA 1
ATOM 850 C C . ALA A 1 109 ? -11.540 -7.865 -7.241 1.00 77.75 109 ALA A C 1
ATOM 852 O O . ALA A 1 109 ? -12.407 -8.346 -6.512 1.00 77.75 109 ALA A O 1
ATOM 853 N N . CYS A 1 110 ? -11.326 -6.549 -7.315 1.00 79.19 110 CYS A N 1
ATOM 854 C CA . CYS A 1 110 ? -12.118 -5.562 -6.583 1.00 79.19 110 CYS A CA 1
ATOM 855 C C . CYS A 1 110 ? -13.601 -5.656 -6.956 1.00 79.19 110 CYS A C 1
ATOM 857 O O . CYS A 1 110 ? -14.450 -5.716 -6.071 1.00 79.19 110 CYS A O 1
ATOM 859 N N . TRP A 1 111 ? -13.914 -5.746 -8.251 1.00 81.50 111 TRP A N 1
ATOM 860 C CA . TRP A 1 111 ? -15.276 -5.943 -8.744 1.00 81.50 111 TRP A CA 1
ATOM 861 C C . TRP A 1 111 ? -15.918 -7.208 -8.170 1.00 81.50 111 TRP A C 1
ATOM 863 O O . TRP A 1 111 ? -17.031 -7.159 -7.653 1.00 81.50 111 TRP A O 1
ATOM 873 N N . TYR A 1 112 ? -15.210 -8.339 -8.204 1.00 82.69 112 TYR A N 1
ATOM 874 C CA . TYR A 1 112 ? -15.702 -9.600 -7.652 1.00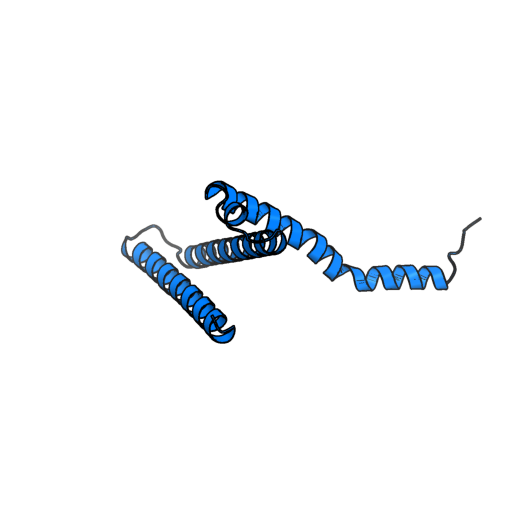 82.69 112 TYR A CA 1
ATOM 875 C C . TYR A 1 112 ? -15.994 -9.498 -6.149 1.00 82.69 112 TYR A C 1
ATOM 877 O O . TYR A 1 112 ? -17.016 -10.003 -5.683 1.00 82.69 112 TYR A O 1
ATOM 885 N N . VAL A 1 113 ? -15.127 -8.821 -5.394 1.00 79.94 113 VAL A N 1
ATOM 886 C CA . VAL A 1 113 ? -15.314 -8.591 -3.957 1.00 79.94 113 VAL A CA 1
ATOM 887 C C . VAL A 1 113 ? -16.513 -7.680 -3.693 1.00 79.94 113 VAL A C 1
ATOM 889 O O . VAL A 1 113 ? -17.341 -8.023 -2.852 1.00 79.94 113 VAL A O 1
ATOM 892 N N . PHE A 1 114 ? -16.664 -6.573 -4.424 1.00 78.69 114 PHE A N 1
ATOM 893 C CA . PHE A 1 114 ? -17.818 -5.680 -4.273 1.00 78.69 114 PHE A CA 1
ATOM 894 C C . PHE A 1 114 ? -19.136 -6.378 -4.611 1.00 78.69 114 PHE A C 1
ATOM 896 O O . PHE A 1 114 ? -20.071 -6.328 -3.813 1.00 78.69 114 PHE A O 1
ATOM 903 N N . ASN A 1 115 ? -19.163 -7.143 -5.704 1.00 75.44 115 ASN A N 1
ATOM 904 C CA . ASN A 1 115 ? -20.325 -7.934 -6.102 1.00 75.44 115 ASN A CA 1
ATOM 905 C C . ASN A 1 115 ? -20.706 -8.980 -5.033 1.00 75.44 115 ASN A C 1
ATOM 907 O O . ASN A 1 115 ? -21.877 -9.275 -4.813 1.00 75.44 115 ASN A O 1
ATOM 911 N N . ARG A 1 116 ? -19.722 -9.541 -4.316 1.00 68.81 116 ARG A N 1
ATOM 912 C CA . ARG A 1 116 ? -19.962 -10.468 -3.194 1.00 68.81 116 ARG A CA 1
ATOM 913 C C . ARG A 1 116 ? -20.427 -9.773 -1.914 1.00 68.81 116 ARG A C 1
ATOM 915 O O . ARG A 1 116 ? -21.079 -10.418 -1.099 1.00 68.81 116 ARG A O 1
ATOM 922 N N . LEU A 1 117 ? -20.096 -8.498 -1.737 1.00 73.25 117 LEU A N 1
ATOM 923 C CA . LEU A 1 117 ? -20.513 -7.678 -0.597 1.00 73.25 117 LEU A CA 1
ATOM 924 C C . LEU A 1 117 ? -21.892 -7.023 -0.804 1.00 73.25 117 LEU A C 1
ATOM 926 O O . LEU A 1 117 ? -22.376 -6.352 0.105 1.00 73.25 117 LEU A O 1
ATOM 930 N N . GLY A 1 118 ? -22.542 -7.257 -1.951 1.00 56.38 118 GLY A N 1
ATOM 931 C CA . GLY A 1 118 ? -23.889 -6.761 -2.245 1.00 56.38 118 GLY A CA 1
ATOM 932 C C . GLY A 1 118 ? -23.943 -5.269 -2.581 1.00 56.38 118 GLY A C 1
ATOM 933 O O . GLY A 1 118 ? -24.967 -4.635 -2.326 1.00 56.38 118 GLY A O 1
ATOM 934 N N . TRP A 1 119 ? -22.840 -4.717 -3.093 1.00 49.69 119 TRP A N 1
ATOM 935 C CA . TRP A 1 119 ? -22.791 -3.391 -3.716 1.00 49.69 119 TRP A CA 1
ATOM 936 C C . TRP A 1 119 ? -23.062 -3.468 -5.214 1.00 49.69 119 TRP A C 1
ATOM 938 O O . TRP A 1 119 ? -22.582 -4.438 -5.844 1.00 49.69 119 TRP A O 1
#